Protein AF-A0ABD2MXX6-F1 (afdb_monomer_lite)

Structure (mmCIF, N/CA/C/O backbone):
data_AF-A0ABD2MXX6-F1
#
_entry.id   AF-A0ABD2MXX6-F1
#
loop_
_atom_site.group_PDB
_atom_site.id
_atom_site.type_symbol
_atom_site.label_atom_id
_atom_site.label_alt_id
_atom_site.label_comp_id
_atom_site.label_asym_id
_atom_site.label_entity_id
_atom_site.label_seq_id
_atom_site.pdbx_PDB_ins_code
_atom_site.Cartn_x
_atom_site.Cartn_y
_atom_site.Cartn_z
_atom_site.occupancy
_atom_site.B_iso_or_equiv
_atom_site.auth_seq_id
_atom_site.auth_comp_id
_atom_site.auth_asym_id
_atom_site.auth_atom_id
_atom_site.pdbx_PDB_model_num
ATOM 1 N N . MET A 1 1 ? 47.103 44.334 21.234 1.00 40.53 1 MET A N 1
ATOM 2 C CA . MET A 1 1 ? 45.636 44.210 21.345 1.00 40.53 1 MET A CA 1
ATOM 3 C C . MET A 1 1 ? 45.060 44.352 19.939 1.00 40.53 1 MET A C 1
ATOM 5 O O . MET A 1 1 ? 45.003 45.460 19.435 1.00 40.53 1 MET A O 1
ATOM 9 N N . TRP A 1 2 ? 44.763 43.235 19.272 1.00 39.12 2 TRP A N 1
ATOM 10 C CA . TRP A 1 2 ? 44.077 43.187 17.974 1.00 39.12 2 TRP A CA 1
ATOM 11 C C . TRP A 1 2 ? 42.993 42.117 18.093 1.00 39.12 2 TRP A C 1
ATOM 13 O O . TRP A 1 2 ? 43.281 40.979 18.461 1.00 39.12 2 TRP A O 1
ATOM 23 N N . THR A 1 3 ? 41.747 42.510 17.876 1.00 39.78 3 THR A N 1
ATOM 24 C CA . THR A 1 3 ? 40.549 41.681 17.998 1.00 39.78 3 THR A CA 1
ATOM 25 C C . THR A 1 3 ? 39.988 41.350 16.615 1.00 39.78 3 THR A C 1
ATOM 27 O O . THR A 1 3 ? 39.912 42.228 15.764 1.00 39.78 3 THR A O 1
ATOM 30 N N . MET A 1 4 ? 39.494 40.105 16.486 1.00 38.97 4 MET A N 1
ATOM 31 C CA . MET A 1 4 ? 38.478 39.617 15.525 1.00 38.97 4 MET A CA 1
ATOM 32 C C . MET A 1 4 ? 38.969 39.461 14.060 1.00 38.97 4 MET A C 1
ATOM 34 O O . MET A 1 4 ? 39.705 40.286 13.552 1.00 38.97 4 MET A O 1
ATOM 38 N N . LEU A 1 5 ? 38.637 38.430 13.275 1.00 39.62 5 LEU A N 1
ATOM 39 C CA . LEU A 1 5 ? 37.471 37.550 13.249 1.00 39.62 5 LEU A CA 1
ATOM 40 C C . LEU A 1 5 ? 37.862 36.100 12.893 1.00 39.62 5 LEU A C 1
ATOM 42 O O . LEU A 1 5 ? 38.513 35.835 11.882 1.00 39.62 5 LEU A O 1
ATOM 46 N N . SER A 1 6 ? 37.344 35.160 13.681 1.00 43.62 6 SER A N 1
ATOM 47 C CA . SER A 1 6 ? 37.197 33.746 13.324 1.00 43.62 6 SER A CA 1
ATOM 48 C C . SER A 1 6 ? 36.210 33.602 12.154 1.00 43.62 6 SER A C 1
ATOM 50 O O . SER A 1 6 ? 35.099 34.131 12.202 1.00 43.62 6 SER A O 1
ATOM 52 N N . LYS A 1 7 ? 36.608 32.893 11.090 1.00 42.28 7 LYS A N 1
ATOM 53 C CA . LYS A 1 7 ? 35.696 32.470 10.016 1.00 42.28 7 LYS A CA 1
ATOM 54 C C . LYS A 1 7 ? 35.019 31.162 10.444 1.00 42.28 7 LYS A C 1
ATOM 56 O O . LYS A 1 7 ? 35.730 30.177 10.642 1.00 42.28 7 LYS A O 1
ATOM 61 N N . PRO A 1 8 ? 33.681 31.084 10.530 1.00 38.69 8 PRO A N 1
ATOM 62 C CA . PRO A 1 8 ? 33.022 29.807 10.758 1.00 38.69 8 PRO A CA 1
ATOM 63 C C . PRO A 1 8 ? 33.101 28.936 9.496 1.00 38.69 8 PRO A C 1
ATOM 65 O O . PRO A 1 8 ? 32.570 29.279 8.437 1.00 38.69 8 PRO A O 1
ATOM 68 N N . SER A 1 9 ? 33.765 27.788 9.636 1.00 36.25 9 SER A N 1
ATOM 69 C CA . SER A 1 9 ? 33.686 26.653 8.715 1.00 36.25 9 SER A CA 1
ATOM 70 C C . SER A 1 9 ? 32.236 26.165 8.650 1.00 36.25 9 SER A C 1
ATOM 72 O O . SER A 1 9 ? 31.697 25.659 9.632 1.00 36.25 9 SER A O 1
ATOM 74 N N . LYS A 1 10 ? 31.575 26.348 7.503 1.00 38.12 10 LYS A N 1
ATOM 75 C CA . LYS A 1 10 ? 30.280 25.721 7.221 1.00 38.12 10 LYS A CA 1
ATOM 76 C C . LYS A 1 10 ? 30.536 24.305 6.711 1.00 38.12 10 LYS A C 1
ATOM 78 O O . LYS A 1 10 ? 30.613 24.085 5.503 1.00 38.12 10 LYS A O 1
ATOM 83 N N . THR A 1 11 ? 30.646 23.345 7.622 1.00 39.19 11 THR A N 1
ATOM 84 C CA . THR A 1 11 ? 30.452 21.926 7.312 1.00 39.19 11 THR A CA 1
ATOM 85 C C . THR A 1 11 ? 29.022 21.744 6.809 1.00 39.19 11 THR A C 1
ATOM 87 O O . THR A 1 11 ? 28.054 21.796 7.564 1.00 39.19 11 THR A O 1
ATOM 90 N N . LYS A 1 12 ? 28.867 21.579 5.492 1.00 38.34 12 LYS A N 1
ATOM 91 C CA . LYS A 1 12 ? 27.628 21.071 4.901 1.00 38.34 12 LYS A CA 1
ATOM 92 C C . LYS A 1 12 ? 27.594 19.566 5.148 1.00 38.34 12 LYS A C 1
ATOM 94 O O . LYS A 1 12 ? 27.982 18.787 4.286 1.00 38.34 12 LYS A O 1
ATOM 99 N N . GLU A 1 13 ? 27.144 19.169 6.333 1.00 39.72 13 GLU A N 1
ATOM 100 C CA . GLU A 1 13 ? 26.637 17.817 6.545 1.00 39.72 13 GLU A CA 1
ATOM 101 C C . GLU A 1 13 ? 25.375 17.659 5.695 1.00 39.72 13 GLU A C 1
ATOM 103 O O . GLU A 1 13 ? 24.269 18.059 6.064 1.00 39.72 13 GLU A O 1
ATOM 108 N N . THR A 1 14 ? 25.540 17.112 4.496 1.00 37.66 14 THR A N 1
ATOM 109 C CA . THR A 1 14 ? 24.428 16.577 3.721 1.00 37.66 14 THR A CA 1
ATOM 110 C C . THR A 1 14 ? 23.966 15.299 4.403 1.00 37.66 14 THR A C 1
ATOM 112 O O . THR A 1 14 ? 24.394 14.203 4.055 1.00 37.66 14 THR A O 1
ATOM 115 N N . ALA A 1 15 ? 23.091 15.450 5.396 1.00 38.41 15 ALA A N 1
ATOM 116 C CA . ALA A 1 15 ? 22.282 14.358 5.907 1.00 38.41 15 ALA A CA 1
ATOM 117 C C . ALA A 1 15 ? 21.342 13.902 4.781 1.00 38.41 15 ALA A C 1
ATOM 119 O O . ALA A 1 15 ? 20.242 14.432 4.599 1.00 38.41 15 ALA A O 1
ATOM 120 N N . THR A 1 16 ? 21.786 12.925 3.994 1.00 41.59 16 THR A N 1
ATOM 121 C CA . THR A 1 16 ? 20.929 12.099 3.145 1.00 41.59 16 THR A CA 1
ATOM 122 C C . THR A 1 16 ? 19.965 11.341 4.051 1.00 41.59 16 THR A C 1
ATOM 124 O O . THR A 1 16 ? 20.213 10.219 4.483 1.00 41.59 16 THR A O 1
ATOM 127 N N . LYS A 1 17 ? 18.850 11.990 4.398 1.00 43.97 17 LYS A N 1
ATOM 128 C CA . LYS A 1 17 ? 17.702 11.337 5.023 1.00 43.97 17 LYS A CA 1
ATOM 129 C C . LYS A 1 17 ? 17.028 10.462 3.972 1.00 43.97 17 LYS A C 1
ATOM 131 O O . LYS A 1 17 ? 16.055 10.883 3.344 1.00 43.97 17 LYS A O 1
ATOM 136 N N . ASP A 1 18 ? 17.495 9.224 3.853 1.00 45.59 18 ASP A N 1
ATOM 137 C CA . ASP A 1 18 ? 16.706 8.100 3.351 1.00 45.59 18 ASP A CA 1
ATOM 138 C C . ASP 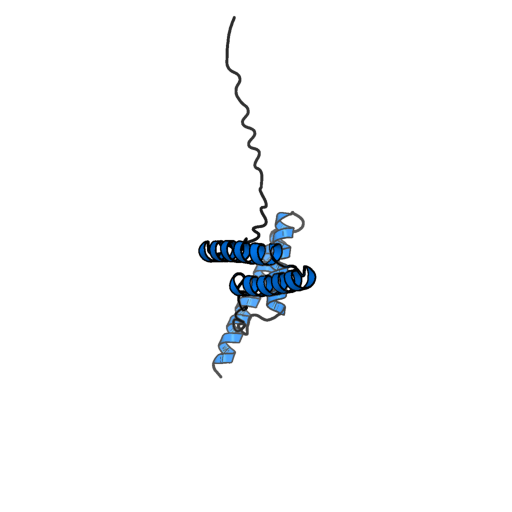A 1 18 ? 15.529 7.853 4.299 1.00 45.59 18 ASP A C 1
ATOM 140 O O . ASP A 1 18 ? 15.476 6.928 5.108 1.00 45.59 18 ASP A O 1
ATOM 144 N N . THR A 1 19 ? 14.538 8.736 4.224 1.00 45.66 19 THR A N 1
ATOM 145 C CA . THR A 1 19 ? 13.246 8.499 4.851 1.00 45.66 19 THR A CA 1
ATOM 146 C C . THR A 1 19 ? 12.469 7.613 3.898 1.00 45.66 19 THR A C 1
ATOM 148 O O . THR A 1 19 ? 11.818 8.084 2.964 1.00 45.66 19 THR A O 1
ATOM 151 N N . LYS A 1 20 ? 12.531 6.300 4.152 1.00 50.16 20 LYS A N 1
ATOM 152 C CA . LYS A 1 20 ? 11.475 5.347 3.794 1.00 50.16 20 LYS A CA 1
ATOM 153 C C . LYS A 1 20 ? 10.145 6.045 4.100 1.00 50.16 20 LYS A C 1
ATOM 155 O O . LYS A 1 20 ? 9.754 6.156 5.260 1.00 50.16 20 LYS A O 1
ATOM 160 N N . ARG A 1 21 ? 9.479 6.599 3.081 1.00 46.78 21 ARG A N 1
ATOM 161 C CA . ARG A 1 21 ? 8.154 7.212 3.229 1.00 46.78 21 ARG A CA 1
ATOM 162 C C . ARG A 1 21 ? 7.172 6.082 3.515 1.00 46.78 21 ARG A C 1
ATOM 164 O O . ARG A 1 21 ? 6.477 5.615 2.615 1.00 46.78 21 ARG A O 1
ATOM 171 N N . ASN A 1 22 ? 7.108 5.646 4.770 1.00 46.75 22 ASN A N 1
ATOM 172 C CA . ASN A 1 22 ? 5.892 5.065 5.303 1.00 46.75 22 ASN A CA 1
ATOM 173 C C . ASN A 1 22 ? 4.832 6.139 5.091 1.00 46.75 22 ASN A C 1
ATOM 175 O O . ASN A 1 22 ? 4.857 7.186 5.735 1.00 46.75 22 ASN A O 1
ATOM 179 N N . LYS A 1 23 ? 3.957 5.930 4.105 1.00 53.19 23 LYS A N 1
ATOM 180 C CA . LYS A 1 23 ? 2.774 6.763 3.925 1.00 53.19 23 LYS A CA 1
ATOM 181 C C . LYS A 1 23 ? 1.922 6.549 5.172 1.00 53.19 23 LYS A C 1
ATOM 183 O O . LYS A 1 23 ? 1.128 5.613 5.214 1.00 53.19 23 LYS A O 1
ATOM 188 N N . MET A 1 24 ? 2.153 7.352 6.210 1.00 58.69 24 MET A N 1
ATOM 189 C CA . MET A 1 24 ? 1.304 7.357 7.391 1.00 58.69 24 MET A CA 1
ATOM 190 C C . MET A 1 24 ? -0.112 7.641 6.919 1.00 58.69 24 MET A C 1
ATOM 192 O O . MET A 1 24 ? -0.360 8.570 6.145 1.00 58.69 24 MET A O 1
ATOM 196 N N . ARG A 1 25 ? -1.036 6.782 7.333 1.00 64.62 25 ARG A N 1
ATOM 197 C CA . ARG A 1 25 ? -2.444 6.961 7.029 1.00 64.62 25 ARG A CA 1
ATOM 198 C C . ARG A 1 25 ? -2.931 8.168 7.825 1.00 64.62 25 ARG A C 1
ATOM 200 O O . ARG A 1 25 ? -2.993 8.113 9.046 1.00 64.62 25 ARG A O 1
ATOM 207 N N . ILE A 1 26 ? -3.231 9.257 7.126 1.00 73.69 26 ILE A N 1
ATOM 208 C CA . ILE A 1 26 ? -3.821 10.450 7.732 1.00 73.69 26 ILE A CA 1
ATOM 209 C C . ILE A 1 26 ? -5.320 10.181 7.868 1.00 73.69 26 ILE A C 1
ATOM 211 O O . ILE A 1 26 ? -6.001 9.939 6.868 1.00 73.69 26 ILE A O 1
ATOM 215 N N . PHE A 1 27 ? -5.815 10.163 9.103 1.00 75.62 27 PHE A N 1
ATOM 216 C CA . PHE A 1 27 ? -7.244 10.066 9.387 1.00 75.62 27 PHE A CA 1
ATOM 217 C C . PHE A 1 27 ? -7.851 11.470 9.462 1.00 75.62 27 PHE A C 1
ATOM 219 O O . PHE A 1 27 ? -7.176 12.385 9.936 1.00 75.62 27 PHE A O 1
ATOM 226 N N . PRO A 1 28 ? -9.103 11.661 9.011 1.00 81.56 28 PRO A N 1
ATOM 227 C CA . PRO A 1 28 ? -9.804 12.926 9.197 1.00 81.56 28 PRO A CA 1
ATOM 228 C C . PRO A 1 28 ? -9.886 13.293 10.681 1.00 81.56 28 PRO A C 1
ATOM 230 O O . PRO A 1 28 ? -10.189 12.429 11.507 1.00 81.56 28 PRO A O 1
ATOM 233 N N . THR A 1 29 ? -9.680 14.570 11.010 1.00 83.38 29 THR A N 1
ATOM 234 C CA . THR A 1 29 ? -9.740 15.073 12.392 1.00 83.38 29 THR A CA 1
ATOM 235 C C . THR A 1 29 ? -11.082 14.752 13.048 1.00 83.38 29 THR A C 1
ATOM 237 O O . THR A 1 29 ? -11.104 14.258 14.165 1.00 83.38 29 THR A O 1
ATOM 240 N N . SER A 1 30 ? -12.188 14.865 12.304 1.00 83.69 30 SER A N 1
ATOM 241 C CA . SER A 1 30 ? -13.534 14.520 12.782 1.00 83.69 30 SER A CA 1
ATOM 242 C C . SER A 1 30 ? -13.676 13.068 13.251 1.00 83.69 30 SER A C 1
ATOM 244 O O . SER A 1 30 ? -14.346 12.803 14.244 1.00 83.69 30 SER A O 1
ATOM 246 N N . LYS A 1 31 ? -13.017 12.113 12.579 1.00 82.12 31 LYS A N 1
ATOM 247 C CA . LYS A 1 31 ? -13.012 10.704 13.005 1.00 82.12 31 LYS A CA 1
ATOM 248 C C . LYS A 1 31 ? -12.173 10.488 14.264 1.00 82.12 31 LYS A C 1
ATOM 250 O O . LYS A 1 31 ? -12.503 9.630 15.077 1.00 82.12 31 LYS A O 1
ATOM 255 N N . LEU A 1 32 ? -11.085 11.244 14.412 1.00 84.50 32 LEU A N 1
A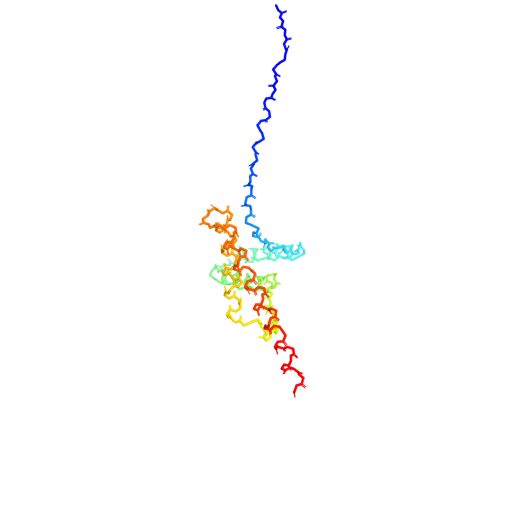TOM 256 C CA . LEU A 1 32 ? -10.229 11.191 15.599 1.00 84.50 32 LEU A CA 1
ATOM 257 C C . LEU A 1 32 ? -10.899 11.846 16.812 1.00 84.50 32 LEU A C 1
ATOM 259 O O . LEU A 1 32 ? -10.747 11.345 17.922 1.00 84.50 32 LEU A O 1
ATOM 263 N N . ASP A 1 33 ? -11.647 12.927 16.604 1.00 87.50 33 ASP A N 1
ATOM 264 C CA . ASP A 1 33 ? -12.424 13.580 17.656 1.00 87.50 33 ASP A CA 1
ATOM 265 C C . ASP A 1 33 ? -13.594 12.688 18.093 1.00 87.50 33 ASP A C 1
ATOM 267 O O . ASP A 1 33 ? -13.734 12.421 19.283 1.00 87.50 33 ASP A O 1
ATOM 271 N N . TYR A 1 34 ? -14.316 12.076 17.146 1.00 86.06 34 TYR A N 1
ATOM 272 C CA . TYR A 1 34 ? -15.320 11.052 17.458 1.00 86.06 34 TYR A CA 1
ATOM 273 C C . TYR A 1 34 ? -14.730 9.885 18.266 1.00 86.06 34 TYR A C 1
ATOM 275 O O . TYR A 1 34 ? -15.291 9.500 19.290 1.00 86.06 34 TYR A O 1
ATOM 283 N N . LEU A 1 35 ? -13.562 9.354 17.872 1.00 85.81 35 LEU A N 1
ATOM 284 C CA . LEU A 1 35 ? -12.874 8.307 18.640 1.00 85.81 35 LEU A CA 1
ATOM 285 C C . LEU A 1 35 ? -12.575 8.756 20.073 1.00 85.81 35 LEU A C 1
ATOM 287 O O . LEU A 1 35 ? -12.768 7.996 21.021 1.00 85.81 35 LEU A O 1
ATOM 291 N N . ARG A 1 36 ? -12.068 9.982 20.224 1.00 86.25 36 ARG A N 1
ATOM 292 C CA . ARG A 1 36 ? -11.697 10.550 21.520 1.00 86.25 36 ARG A CA 1
ATOM 293 C C . ARG A 1 36 ? -12.912 10.668 22.435 1.00 86.25 36 ARG A C 1
ATOM 295 O O . ARG A 1 36 ? -12.807 10.311 23.608 1.00 86.25 36 ARG A O 1
ATOM 302 N N . ASP A 1 37 ? -14.041 11.121 21.906 1.00 88.00 37 ASP A N 1
ATOM 303 C CA . ASP A 1 37 ? -15.279 11.273 22.669 1.00 88.00 37 ASP A CA 1
ATOM 304 C C . ASP A 1 37 ? -15.847 9.912 23.085 1.00 88.00 37 ASP A C 1
ATOM 306 O O . ASP A 1 37 ? -16.200 9.707 24.248 1.00 88.00 37 ASP A O 1
ATOM 310 N N . GLN A 1 38 ? -15.836 8.933 22.178 1.00 86.44 38 GLN A N 1
ATOM 311 C CA . GLN A 1 38 ? -16.284 7.574 22.482 1.00 86.44 38 GLN A CA 1
ATOM 312 C C . GLN A 1 38 ? -15.393 6.894 23.530 1.00 86.44 38 GLN A C 1
ATOM 314 O O . GLN A 1 38 ? -15.901 6.280 24.466 1.00 86.44 38 GLN A O 1
ATOM 319 N N . LEU A 1 39 ? -14.071 7.069 23.452 1.00 85.81 39 LEU A N 1
ATOM 320 C CA . LEU A 1 39 ? -13.135 6.554 24.457 1.00 85.81 39 LEU A CA 1
ATOM 321 C C . LEU A 1 39 ? -13.395 7.126 25.856 1.00 85.81 39 LEU A C 1
ATOM 323 O O . LEU A 1 39 ? -13.306 6.392 26.841 1.00 85.81 39 LEU A O 1
ATOM 327 N N . ARG A 1 40 ? -13.731 8.417 25.959 1.00 84.88 40 ARG A N 1
ATOM 328 C CA . ARG A 1 40 ? -14.077 9.048 27.244 1.00 84.88 40 ARG A CA 1
ATOM 329 C C . ARG A 1 40 ? -15.338 8.438 27.853 1.00 84.88 40 ARG A C 1
ATOM 331 O O . ARG A 1 40 ? -15.346 8.143 29.045 1.00 84.88 40 ARG A O 1
ATOM 338 N N . ASN A 1 41 ? -16.359 8.198 27.033 1.00 83.31 41 ASN A N 1
ATOM 339 C CA . ASN A 1 41 ? -17.620 7.595 27.476 1.00 83.31 41 ASN A CA 1
ATOM 340 C C . ASN A 1 41 ? -17.458 6.128 27.890 1.00 83.31 41 ASN A C 1
ATOM 342 O O . ASN A 1 41 ? -18.107 5.657 28.817 1.00 83.31 41 ASN A O 1
ATOM 346 N N . ILE A 1 42 ? -16.575 5.389 27.224 1.00 83.31 42 ILE A N 1
ATOM 347 C CA . ILE A 1 42 ? -16.329 3.986 27.561 1.00 83.31 42 ILE A CA 1
ATOM 348 C C . ILE A 1 42 ? -15.586 3.863 28.893 1.00 83.31 42 ILE A C 1
ATOM 350 O O . ILE A 1 42 ? -15.902 2.986 29.696 1.00 83.31 42 ILE A O 1
ATOM 354 N N . TRP A 1 43 ? -14.624 4.751 29.157 1.00 80.62 43 TRP A N 1
ATOM 355 C CA . TRP A 1 43 ? -13.892 4.717 30.419 1.00 80.62 43 TRP A CA 1
ATOM 356 C C . TRP A 1 43 ? -14.786 4.962 31.629 1.00 80.62 43 TRP A C 1
ATOM 358 O O . TRP A 1 43 ? -14.635 4.257 32.624 1.00 80.62 43 TRP A O 1
ATOM 368 N N . SER A 1 44 ? -15.747 5.884 31.532 1.00 79.75 44 SER A N 1
ATOM 369 C CA . SER A 1 44 ? -16.687 6.139 32.627 1.00 79.75 44 SER A CA 1
ATOM 370 C C . SER A 1 44 ? -17.603 4.942 32.910 1.00 79.75 44 SER A C 1
ATOM 372 O O . SER A 1 44 ? -17.917 4.668 3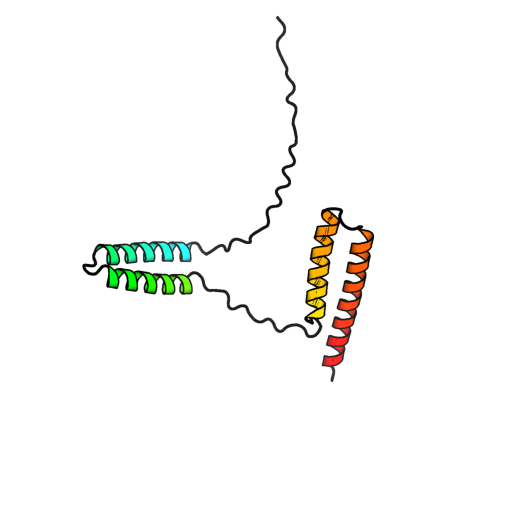4.068 1.00 79.75 44 SER A O 1
ATOM 374 N N . GLU A 1 45 ? -17.999 4.178 31.890 1.00 76.94 45 GLU A N 1
ATOM 375 C CA . GLU A 1 45 ? -18.772 2.942 32.075 1.00 76.94 45 GLU A CA 1
ATOM 376 C C . GLU A 1 45 ? -17.962 1.836 32.769 1.00 76.94 45 GLU A C 1
ATOM 378 O O . GLU A 1 45 ? -18.510 1.089 33.580 1.00 76.94 45 GLU A O 1
ATOM 383 N N . ILE A 1 46 ? -16.661 1.734 32.480 1.00 80.44 46 ILE A N 1
ATOM 384 C CA . ILE A 1 46 ? -15.780 0.723 33.082 1.00 80.44 46 ILE A CA 1
ATOM 385 C C . ILE A 1 46 ? -15.511 1.046 34.548 1.00 80.44 46 ILE A C 1
ATOM 387 O O . ILE A 1 46 ? -15.640 0.166 35.397 1.00 80.44 46 ILE A O 1
ATOM 391 N N . THR A 1 47 ? -15.175 2.301 34.857 1.00 81.69 47 THR A N 1
ATOM 392 C CA . THR A 1 47 ? -14.833 2.724 36.224 1.00 81.69 47 THR A CA 1
ATOM 393 C C . THR A 1 47 ? -16.019 2.654 37.182 1.00 81.69 47 THR A C 1
ATOM 395 O O . THR A 1 47 ? -15.821 2.516 38.383 1.00 81.69 47 THR A O 1
ATOM 398 N N . ASN A 1 48 ? -17.246 2.726 36.660 1.00 81.31 48 ASN A N 1
ATOM 399 C CA . ASN A 1 48 ? -18.475 2.637 37.451 1.00 81.31 48 ASN A CA 1
ATOM 400 C C . ASN A 1 48 ? -19.059 1.213 37.522 1.00 81.31 48 ASN A C 1
ATOM 402 O O . ASN A 1 48 ? -20.089 1.001 38.166 1.00 81.31 48 ASN A O 1
ATOM 406 N N . SER A 1 49 ? -18.438 0.228 36.866 1.00 82.88 49 SER A N 1
ATOM 407 C CA . SER A 1 49 ? -18.926 -1.151 36.881 1.00 82.88 49 SER A CA 1
ATOM 408 C C . SER A 1 49 ? -18.495 -1.886 38.148 1.00 82.88 49 SER A C 1
ATOM 410 O O . SER A 1 49 ? -17.325 -1.895 38.517 1.00 82.88 49 SER A O 1
ATOM 412 N N . LYS A 1 50 ? -19.443 -2.589 38.776 1.00 84.44 50 LYS A N 1
ATOM 413 C CA . LYS A 1 50 ? -19.169 -3.498 39.903 1.00 84.44 50 LYS A CA 1
ATOM 414 C C . LYS A 1 50 ? -18.553 -4.832 39.463 1.00 84.44 50 LYS A C 1
ATOM 416 O O . LYS A 1 50 ? -17.981 -5.537 40.284 1.00 84.44 50 LYS A O 1
ATOM 421 N N . ASP A 1 51 ? -18.682 -5.175 38.181 1.00 87.44 51 ASP A N 1
ATOM 422 C CA . ASP A 1 51 ? -18.134 -6.392 37.580 1.00 87.44 51 ASP A CA 1
ATOM 423 C C . ASP A 1 51 ? -17.070 -6.011 36.545 1.00 87.44 51 ASP A C 1
ATOM 425 O O . ASP A 1 51 ? -17.376 -5.505 35.457 1.00 87.44 51 ASP A O 1
ATOM 429 N N . VAL A 1 52 ? -15.811 -6.238 36.918 1.00 82.69 52 VAL A N 1
ATOM 430 C CA . VAL A 1 52 ? -14.630 -5.888 36.121 1.00 82.69 52 VAL A CA 1
ATOM 431 C C . VAL A 1 52 ? -14.541 -6.742 34.858 1.00 82.69 52 VAL A C 1
ATOM 433 O O . VAL A 1 52 ? -14.218 -6.222 33.791 1.00 82.69 52 VAL A O 1
ATOM 436 N N . ASN A 1 53 ? -14.885 -8.030 34.940 1.00 84.69 53 ASN A N 1
ATOM 437 C CA . ASN A 1 53 ? -14.788 -8.950 33.805 1.00 84.69 53 ASN A CA 1
ATOM 438 C C . ASN A 1 53 ? -15.802 -8.578 32.723 1.00 84.69 53 ASN A C 1
ATOM 440 O O . ASN A 1 53 ? -15.469 -8.488 31.539 1.00 84.69 53 ASN A O 1
ATOM 444 N N . ARG A 1 54 ? -17.038 -8.283 33.132 1.00 84.62 54 ARG A N 1
ATOM 445 C CA . ARG A 1 54 ? -18.087 -7.845 32.209 1.00 84.62 54 ARG A CA 1
ATOM 446 C C . ARG A 1 54 ? -17.801 -6.466 31.614 1.00 84.62 54 ARG A C 1
ATOM 448 O O . ARG A 1 54 ? -18.081 -6.244 30.435 1.00 84.62 54 ARG A O 1
ATOM 455 N N . ALA A 1 55 ? -17.237 -5.549 32.400 1.00 82.94 55 ALA A N 1
ATOM 456 C CA . ALA A 1 55 ? -16.824 -4.231 31.918 1.00 82.94 55 ALA A CA 1
ATOM 457 C C . ALA A 1 55 ? -15.701 -4.326 30.883 1.00 82.94 55 ALA A C 1
ATOM 459 O O . ALA A 1 55 ? -15.769 -3.683 29.836 1.00 82.94 55 ALA A O 1
ATOM 460 N N . TYR A 1 56 ? -14.709 -5.178 31.142 1.00 83.06 56 TYR A N 1
ATOM 461 C CA . TYR A 1 56 ? -13.616 -5.428 30.215 1.00 83.06 56 TYR A CA 1
ATOM 462 C C . TYR A 1 56 ? -14.107 -6.059 28.904 1.00 83.06 56 TYR A C 1
ATOM 464 O O . TYR A 1 56 ? -13.708 -5.620 27.829 1.00 83.06 56 TYR A O 1
ATOM 472 N N . GLY A 1 57 ? -15.040 -7.016 28.959 1.00 86.00 57 GLY A N 1
ATOM 473 C CA . GLY A 1 57 ? -15.668 -7.567 27.750 1.00 86.00 57 GLY A CA 1
ATOM 474 C C . GLY A 1 57 ? -16.335 -6.483 26.893 1.00 86.00 5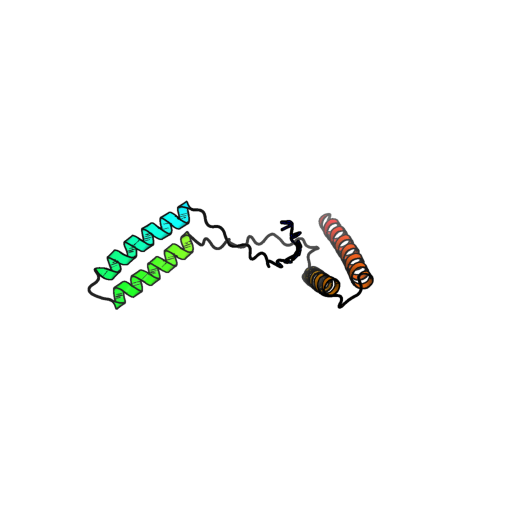7 GLY A C 1
ATOM 475 O O . GLY A 1 57 ? -16.031 -6.343 25.710 1.00 86.00 57 GLY A O 1
ATOM 476 N N . ARG A 1 58 ? -17.158 -5.629 27.516 1.00 84.00 58 ARG A N 1
ATOM 477 C CA . ARG A 1 58 ? -17.822 -4.503 26.831 1.00 84.00 58 ARG A CA 1
ATOM 478 C C . ARG A 1 58 ? -16.840 -3.485 26.253 1.00 84.00 58 ARG A C 1
ATOM 480 O O . ARG A 1 58 ? -17.095 -2.946 25.178 1.00 84.00 58 ARG A O 1
ATOM 487 N N . PHE A 1 59 ? -15.736 -3.222 26.950 1.00 87.00 59 PHE A N 1
ATOM 488 C CA . PHE A 1 59 ? -14.662 -2.363 26.455 1.00 87.00 59 PHE A CA 1
ATOM 489 C C . PHE A 1 59 ? -14.097 -2.895 25.141 1.00 87.00 59 PHE A C 1
ATOM 491 O O . PHE A 1 59 ? -14.033 -2.164 24.155 1.00 87.00 59 PHE A O 1
ATOM 498 N N . ILE A 1 60 ? -13.721 -4.175 25.119 1.00 88.44 60 ILE A N 1
ATOM 499 C CA . ILE A 1 60 ? -13.126 -4.808 23.942 1.00 88.44 60 ILE A CA 1
ATOM 500 C C . ILE A 1 60 ? -14.099 -4.788 22.760 1.00 88.44 60 ILE A C 1
ATOM 502 O O . ILE A 1 60 ? -13.691 -4.447 21.649 1.00 88.44 60 ILE A O 1
ATOM 506 N N . ASP A 1 61 ? -15.378 -5.083 22.986 1.00 87.25 61 ASP A N 1
ATOM 507 C CA . ASP A 1 61 ? -16.386 -5.097 21.920 1.00 87.25 61 ASP A CA 1
ATOM 508 C C . ASP A 1 61 ? -16.645 -3.698 21.341 1.00 87.25 61 ASP A C 1
ATOM 510 O O . ASP A 1 61 ? -16.658 -3.515 20.117 1.00 87.25 61 ASP A O 1
ATOM 514 N N . LYS A 1 62 ? -16.763 -2.673 22.197 1.00 86.00 62 LYS A N 1
ATOM 515 C CA . LYS A 1 62 ? -16.892 -1.283 21.735 1.00 86.00 62 LYS A CA 1
ATOM 516 C C . LYS A 1 62 ? -15.636 -0.810 21.003 1.00 86.00 62 LYS A C 1
ATOM 518 O O . LYS A 1 62 ? -15.747 -0.155 19.971 1.00 86.00 62 LYS A O 1
ATOM 523 N N . MET A 1 63 ? -14.447 -1.176 21.480 1.00 87.19 63 MET A N 1
ATOM 524 C CA . MET A 1 63 ? -13.187 -0.830 20.817 1.00 87.19 63 MET A CA 1
ATOM 525 C C . MET A 1 63 ? -13.068 -1.455 19.428 1.00 87.19 63 MET A C 1
ATOM 527 O O . MET A 1 63 ? -12.641 -0.769 18.501 1.00 87.19 63 MET A O 1
ATOM 531 N N . LYS A 1 64 ? -13.469 -2.720 19.257 1.00 85.38 64 LYS A N 1
ATOM 532 C CA . LYS A 1 64 ? -13.514 -3.370 17.937 1.00 85.38 64 LYS A CA 1
ATOM 533 C C . LYS A 1 64 ? -14.436 -2.619 16.980 1.00 85.38 64 LYS A C 1
ATOM 535 O O . LYS A 1 64 ? -14.008 -2.268 15.885 1.00 85.38 64 LYS A O 1
ATOM 540 N N . THR A 1 65 ? -15.644 -2.297 17.438 1.00 85.44 65 THR A N 1
ATOM 541 C CA . THR A 1 65 ? -16.643 -1.564 16.643 1.00 85.44 65 THR A CA 1
ATOM 542 C C . THR A 1 65 ? -16.112 -0.193 16.208 1.00 85.44 65 THR A C 1
ATOM 544 O O . THR A 1 65 ? -16.119 0.141 15.026 1.00 85.44 65 THR A O 1
ATOM 547 N N . LEU A 1 66 ? -15.546 0.580 17.143 1.00 84.62 66 LEU A N 1
ATOM 548 C CA . LEU A 1 66 ? -14.959 1.894 16.851 1.00 84.62 66 LEU A CA 1
ATOM 549 C C . LEU A 1 66 ? -13.795 1.803 15.862 1.00 84.62 66 LEU A C 1
ATOM 551 O O . LEU A 1 66 ? -13.658 2.639 14.968 1.00 84.62 66 LEU A O 1
ATOM 555 N N . ILE A 1 67 ? -12.949 0.785 16.013 1.00 82.06 67 ILE A N 1
ATOM 556 C CA . ILE A 1 67 ? -11.842 0.533 15.096 1.00 82.06 67 ILE A CA 1
ATOM 557 C C . ILE A 1 67 ? -12.367 0.262 13.684 1.00 82.06 67 ILE A C 1
ATOM 559 O O . ILE A 1 67 ? -11.828 0.837 12.745 1.00 82.06 67 ILE A O 1
ATOM 563 N N . GLU A 1 68 ? -13.415 -0.538 13.510 1.00 80.31 68 GLU A N 1
ATOM 564 C CA . GLU A 1 68 ? -13.995 -0.825 12.190 1.00 80.31 68 GLU A CA 1
ATOM 565 C C . GLU A 1 68 ? -14.624 0.419 11.535 1.00 80.31 68 GLU A C 1
ATOM 567 O O . GLU A 1 68 ? -14.404 0.681 10.347 1.00 80.31 68 GLU A O 1
ATOM 572 N N . GLU A 1 69 ? -15.332 1.247 12.307 1.00 77.81 69 GLU A N 1
ATOM 573 C CA . GLU A 1 69 ? -15.953 2.491 11.825 1.00 77.81 69 GLU A CA 1
ATOM 574 C C . GLU A 1 69 ? -14.909 3.553 11.411 1.00 77.81 69 GLU A C 1
ATOM 576 O O . GLU A 1 69 ? -15.003 4.225 10.364 1.00 77.81 69 GLU A O 1
ATOM 581 N N . ILE A 1 70 ? -13.869 3.721 12.232 1.00 75.25 70 ILE A N 1
ATOM 582 C CA . ILE A 1 70 ? -12.852 4.765 12.057 1.00 75.25 70 ILE A CA 1
ATOM 583 C C . ILE A 1 70 ? -11.768 4.309 11.088 1.00 75.25 70 ILE A C 1
ATOM 585 O O . ILE A 1 70 ? -11.471 5.005 10.105 1.00 75.25 70 ILE A O 1
ATOM 589 N N . LEU A 1 71 ? -11.212 3.121 11.322 1.00 70.12 71 LEU A N 1
ATOM 590 C CA . LEU A 1 71 ? -10.299 2.439 10.418 1.00 70.12 71 LEU A CA 1
ATOM 591 C C . LEU A 1 71 ? -11.136 1.682 9.395 1.00 70.12 71 LEU A C 1
ATOM 593 O O . LEU A 1 71 ? -11.098 0.463 9.323 1.00 70.12 71 LEU A O 1
ATOM 597 N N . THR A 1 72 ? -11.847 2.414 8.538 1.00 64.06 72 THR A N 1
ATOM 598 C CA . THR A 1 72 ? -12.484 1.830 7.353 1.00 64.06 72 THR A CA 1
ATOM 599 C C . THR A 1 72 ? -11.361 1.218 6.526 1.00 64.06 72 THR A C 1
ATOM 601 O O . THR A 1 72 ? -10.649 1.938 5.822 1.00 64.06 72 THR A O 1
ATOM 604 N N . PHE A 1 73 ? -11.050 -0.065 6.699 1.00 59.22 73 PHE A N 1
ATOM 605 C CA . PHE A 1 73 ? -10.035 -0.728 5.897 1.00 59.22 73 PHE A CA 1
ATOM 606 C C . PHE A 1 73 ? -10.528 -0.567 4.473 1.00 59.22 73 PHE A C 1
ATOM 608 O O . PHE A 1 73 ? -11.638 -0.989 4.163 1.00 59.22 73 PHE A O 1
ATOM 615 N N . LYS A 1 74 ? -9.780 0.177 3.645 1.00 54.62 74 LYS A N 1
ATOM 616 C CA . LYS A 1 74 ? -10.171 0.356 2.251 1.00 54.62 74 LYS A CA 1
ATOM 617 C C . LYS A 1 74 ? -10.401 -1.048 1.723 1.00 54.62 74 LYS A C 1
ATOM 619 O O . LYS A 1 74 ? -9.446 -1.824 1.688 1.00 54.62 74 LYS A O 1
ATOM 624 N N . THR A 1 75 ? -11.637 -1.357 1.342 1.00 51.19 75 THR A N 1
ATOM 625 C CA . THR A 1 75 ? -11.916 -2.493 0.481 1.00 51.19 75 THR A CA 1
ATOM 626 C C . THR A 1 75 ? -10.956 -2.293 -0.673 1.00 51.19 75 THR A C 1
ATOM 628 O O . THR A 1 75 ? -11.002 -1.256 -1.344 1.00 51.19 75 THR A O 1
ATOM 631 N N . ILE A 1 76 ? -9.961 -3.171 -0.788 1.00 55.59 76 ILE A N 1
ATOM 632 C CA . ILE A 1 76 ? -9.003 -3.095 -1.878 1.00 55.59 76 ILE A CA 1
ATOM 633 C C . ILE A 1 76 ? -9.876 -3.313 -3.100 1.00 55.59 76 ILE A C 1
ATOM 635 O O . ILE A 1 76 ? -10.295 -4.440 -3.344 1.00 55.59 76 ILE A O 1
ATOM 639 N N . GLN A 1 77 ? -10.246 -2.230 -3.791 1.00 52.28 77 GLN A N 1
ATOM 640 C CA . GLN A 1 77 ? -10.972 -2.345 -5.041 1.00 52.28 77 GLN A CA 1
ATOM 641 C C . GLN A 1 77 ? -10.094 -3.238 -5.907 1.00 52.28 77 GLN A C 1
ATOM 643 O O . GLN A 1 77 ? -8.958 -2.873 -6.231 1.00 52.28 77 GLN A O 1
ATOM 648 N N . GLN A 1 78 ? -10.573 -4.454 -6.174 1.00 55.47 78 GLN A N 1
ATOM 649 C CA . GLN A 1 78 ? -9.973 -5.321 -7.166 1.00 55.47 78 GLN A CA 1
ATOM 650 C C . GLN A 1 78 ? -10.168 -4.589 -8.486 1.00 55.47 78 GLN A C 1
ATOM 652 O O . GLN A 1 78 ? -11.202 -4.694 -9.129 1.00 55.47 78 GLN A O 1
ATOM 657 N N . HIS A 1 79 ? -9.205 -3.744 -8.843 1.00 62.66 79 HIS A N 1
ATOM 658 C CA . HIS A 1 79 ? -9.143 -3.232 -10.193 1.00 62.66 79 HIS A CA 1
ATOM 659 C C . HIS A 1 79 ? -8.939 -4.434 -11.101 1.00 62.66 79 HIS A C 1
ATOM 661 O O . HIS A 1 79 ? -7.966 -5.174 -10.911 1.00 62.66 79 HIS A O 1
ATOM 667 N N . ASP A 1 80 ? -9.830 -4.591 -12.078 1.00 69.75 80 ASP A N 1
ATOM 668 C CA . ASP A 1 80 ? -9.683 -5.595 -13.120 1.00 69.75 80 ASP A CA 1
ATOM 669 C C . ASP A 1 80 ? -8.270 -5.511 -13.684 1.00 69.75 80 ASP A C 1
ATOM 671 O O . ASP A 1 80 ? -7.812 -4.486 -14.215 1.00 69.75 80 ASP A O 1
ATOM 675 N N . MET A 1 81 ? -7.521 -6.590 -13.478 1.00 72.25 81 MET A N 1
ATOM 676 C CA . MET A 1 81 ? -6.150 -6.642 -13.936 1.00 72.25 81 MET A CA 1
ATOM 677 C C . MET A 1 81 ? -6.168 -6.612 -15.456 1.00 72.25 81 MET A C 1
ATOM 679 O O . MET A 1 81 ? -6.773 -7.462 -16.102 1.00 72.25 81 MET A O 1
ATOM 683 N N . LYS A 1 82 ? -5.473 -5.630 -16.040 1.00 83.12 82 LYS A N 1
ATOM 684 C CA . LYS A 1 82 ? -5.321 -5.578 -17.495 1.00 83.12 82 LYS A CA 1
ATOM 685 C C . LYS A 1 82 ? -4.719 -6.909 -17.977 1.00 83.12 82 LYS A C 1
ATOM 687 O O . LYS A 1 82 ? -3.715 -7.316 -17.388 1.00 83.12 82 LYS A O 1
ATOM 692 N N . PRO A 1 8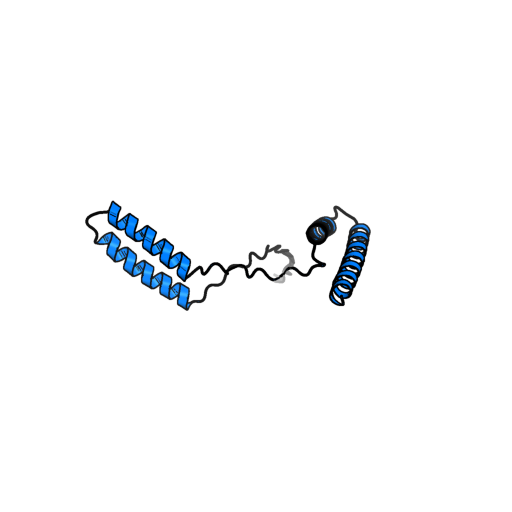3 ? -5.246 -7.541 -19.042 1.00 84.25 83 PRO A N 1
ATOM 693 C CA . PRO A 1 83 ? -4.802 -8.869 -19.483 1.00 84.25 83 PRO A CA 1
ATOM 694 C C . PRO A 1 83 ? -3.289 -8.978 -19.727 1.00 84.25 83 PRO A C 1
ATOM 696 O O . PRO A 1 83 ? -2.669 -9.986 -19.405 1.00 84.25 83 PRO A O 1
ATOM 699 N N . TRP A 1 84 ? -2.655 -7.900 -20.204 1.00 87.06 84 TRP A N 1
ATOM 700 C CA . TRP A 1 84 ? -1.204 -7.843 -20.415 1.00 87.06 84 TRP A CA 1
ATOM 701 C C . TRP A 1 84 ? -0.366 -7.827 -19.121 1.00 87.06 84 TRP A C 1
ATOM 703 O O . TRP A 1 84 ? 0.844 -8.055 -19.163 1.00 87.06 84 TRP A O 1
ATOM 713 N N . ASN A 1 85 ? -0.964 -7.527 -17.963 1.00 88.06 85 ASN A N 1
ATOM 714 C CA . ASN A 1 85 ? -0.275 -7.404 -16.675 1.00 88.06 85 ASN A CA 1
ATOM 715 C C . ASN A 1 85 ? -0.218 -8.748 -15.932 1.00 88.06 85 ASN A C 1
ATOM 717 O O . ASN A 1 85 ? -0.736 -8.898 -14.819 1.00 88.06 85 ASN A O 1
ATOM 721 N N . THR A 1 86 ? 0.420 -9.728 -16.566 1.00 89.75 86 THR A N 1
ATOM 722 C CA . THR A 1 86 ? 0.562 -11.092 -16.047 1.00 89.75 86 THR A CA 1
ATOM 723 C C . THR A 1 86 ? 1.424 -11.149 -14.782 1.00 89.75 86 THR A C 1
ATOM 725 O O . THR A 1 86 ? 2.189 -10.231 -14.470 1.00 89.75 86 THR A O 1
ATOM 728 N N . GLN A 1 87 ? 1.345 -12.259 -14.041 1.00 89.38 87 GLN A N 1
ATOM 729 C CA . GLN A 1 87 ? 2.195 -12.484 -12.866 1.00 89.38 87 GLN A CA 1
ATOM 730 C C . GLN A 1 87 ? 3.690 -12.404 -13.213 1.00 89.38 87 GLN A C 1
ATOM 732 O O . GLN A 1 87 ? 4.453 -11.782 -12.474 1.00 89.38 87 GLN A O 1
ATOM 737 N N . ALA A 1 88 ? 4.096 -12.958 -14.360 1.00 88.69 88 ALA A N 1
ATOM 738 C CA . ALA A 1 88 ? 5.470 -12.870 -14.849 1.00 88.69 88 ALA A CA 1
ATOM 739 C C . ALA A 1 88 ? 5.905 -11.409 -15.049 1.00 88.69 88 ALA A C 1
ATOM 741 O O . ALA A 1 88 ? 6.968 -11.011 -14.573 1.00 88.69 88 ALA A O 1
ATOM 742 N N . MET A 1 89 ? 5.040 -10.573 -15.636 1.00 92.25 89 MET A N 1
ATOM 743 C CA . MET A 1 89 ? 5.316 -9.146 -15.825 1.00 92.25 89 MET A CA 1
ATOM 744 C C . MET A 1 89 ? 5.525 -8.417 -14.492 1.00 92.25 89 MET A C 1
ATOM 746 O O . MET A 1 89 ? 6.427 -7.586 -14.354 1.00 92.25 89 MET A O 1
ATOM 750 N N . ARG A 1 90 ? 4.720 -8.756 -13.478 1.00 92.25 90 ARG A N 1
ATOM 751 C CA . ARG A 1 90 ? 4.859 -8.202 -12.124 1.00 92.25 90 ARG A CA 1
ATOM 752 C C . ARG A 1 90 ? 6.168 -8.623 -11.468 1.00 92.25 90 ARG A C 1
ATOM 754 O O . ARG A 1 90 ? 6.814 -7.790 -10.832 1.00 92.25 90 ARG A O 1
ATOM 761 N N . ILE A 1 91 ? 6.576 -9.880 -11.633 1.00 94.88 91 ILE A N 1
ATOM 762 C CA . ILE A 1 91 ? 7.865 -10.379 -11.135 1.00 94.88 91 ILE A CA 1
ATOM 763 C C . ILE A 1 91 ? 9.011 -9.610 -11.797 1.00 94.88 91 ILE A C 1
ATOM 765 O O . ILE A 1 91 ? 9.882 -9.097 -11.094 1.00 94.88 91 ILE A O 1
ATOM 769 N N . SER A 1 92 ? 8.981 -9.433 -13.119 1.00 95.12 92 SER A N 1
ATOM 770 C CA . SER A 1 92 ? 10.001 -8.658 -13.833 1.00 95.12 92 SER A CA 1
ATOM 771 C C . SER A 1 92 ? 10.034 -7.191 -13.394 1.00 95.12 92 SER A C 1
ATOM 773 O O . SER A 1 92 ? 11.107 -6.618 -13.209 1.00 95.12 92 SER A O 1
ATOM 775 N N . ALA A 1 93 ? 8.873 -6.575 -13.151 1.00 93.44 93 ALA A N 1
ATOM 776 C CA . ALA A 1 93 ? 8.796 -5.212 -12.629 1.00 93.44 93 ALA A CA 1
ATOM 777 C C . ALA A 1 93 ? 9.397 -5.092 -11.217 1.00 93.44 93 ALA A C 1
ATOM 779 O O . ALA A 1 93 ? 10.146 -4.152 -10.951 1.00 93.44 93 ALA A O 1
ATOM 780 N N . ARG A 1 94 ? 9.131 -6.062 -10.331 1.00 95.38 94 ARG A N 1
ATOM 781 C CA . ARG A 1 94 ? 9.760 -6.130 -9.000 1.00 95.38 94 ARG A CA 1
ATOM 782 C C . ARG A 1 94 ? 11.270 -6.308 -9.112 1.00 95.38 94 ARG A C 1
ATOM 784 O O . ARG A 1 94 ? 12.009 -5.576 -8.462 1.00 95.38 94 ARG A O 1
ATOM 791 N N . ARG A 1 95 ? 11.735 -7.214 -9.977 1.00 96.31 95 ARG A N 1
ATOM 792 C CA . ARG A 1 95 ? 13.167 -7.436 -10.217 1.00 96.31 95 ARG A CA 1
ATOM 793 C C . ARG A 1 95 ? 13.851 -6.174 -10.738 1.00 96.31 95 ARG A C 1
ATOM 795 O O . ARG A 1 95 ? 14.924 -5.851 -10.251 1.00 96.31 95 ARG A O 1
ATOM 802 N N . LYS A 1 96 ? 13.219 -5.414 -11.641 1.00 96.75 96 LYS A N 1
ATOM 803 C CA . LYS A 1 96 ? 13.741 -4.111 -12.089 1.00 96.75 96 LYS A CA 1
ATOM 804 C C . LYS A 1 96 ? 13.973 -3.158 -10.912 1.00 96.75 96 LYS A C 1
ATOM 806 O O . LYS A 1 96 ? 14.995 -2.484 -10.881 1.00 96.75 96 LYS A O 1
ATOM 811 N N . ASN A 1 97 ? 13.041 -3.096 -9.959 1.00 95.62 97 ASN A N 1
ATOM 812 C CA . ASN A 1 97 ? 13.189 -2.234 -8.785 1.00 95.62 97 ASN A CA 1
ATOM 813 C C . ASN A 1 97 ? 14.343 -2.696 -7.888 1.00 95.62 97 ASN A C 1
ATOM 815 O O . ASN A 1 97 ? 15.120 -1.864 -7.444 1.00 95.62 97 ASN A O 1
ATOM 819 N N . VAL A 1 98 ? 14.506 -4.007 -7.686 1.00 97.00 98 VAL A N 1
ATOM 820 C CA . VAL A 1 98 ? 15.674 -4.554 -6.972 1.00 97.00 98 VAL A CA 1
ATOM 821 C C . VAL A 1 98 ? 16.970 -4.143 -7.671 1.00 97.00 98 VAL A C 1
ATOM 823 O O . VAL A 1 98 ? 17.857 -3.594 -7.035 1.00 97.00 98 VAL A O 1
ATOM 826 N N . LEU A 1 99 ? 17.052 -4.314 -8.993 1.00 96.31 99 LEU A N 1
ATOM 827 C CA . LEU A 1 99 ? 18.229 -3.906 -9.767 1.00 96.31 99 LEU A CA 1
ATOM 828 C C . LEU A 1 99 ? 18.491 -2.395 -9.690 1.00 96.31 99 LEU A C 1
ATOM 830 O O . LEU A 1 99 ? 19.640 -1.979 -9.716 1.00 96.31 99 LEU A O 1
ATOM 834 N N . TYR A 1 100 ? 17.454 -1.564 -9.586 1.00 96.31 100 TYR A N 1
ATOM 835 C CA . TYR A 1 100 ? 17.630 -0.125 -9.383 1.00 96.31 100 TYR A CA 1
ATOM 836 C C . TYR A 1 100 ? 18.317 0.188 -8.045 1.00 96.31 100 TYR A C 1
ATOM 838 O O . TYR A 1 100 ? 19.193 1.046 -8.008 1.00 96.31 100 TYR A O 1
ATOM 846 N N . HIS A 1 101 ? 17.957 -0.522 -6.972 1.00 95.69 101 HIS A N 1
ATOM 847 C CA . HIS A 1 101 ? 18.619 -0.376 -5.673 1.00 95.69 101 HIS A CA 1
ATOM 848 C C . HIS A 1 101 ? 20.073 -0.849 -5.729 1.00 95.69 101 HIS A C 1
ATOM 850 O O . HIS A 1 101 ? 20.961 -0.056 -5.439 1.00 95.69 101 HIS A O 1
ATOM 856 N N . LEU A 1 102 ? 20.313 -2.053 -6.256 1.00 94.94 102 LEU A N 1
ATOM 857 C CA . LEU A 1 102 ? 21.665 -2.603 -6.418 1.00 94.94 102 LEU A CA 1
ATOM 858 C C . LEU A 1 102 ? 22.563 -1.704 -7.284 1.00 94.94 102 LEU A C 1
ATOM 860 O O . LEU A 1 102 ? 23.754 -1.568 -7.029 1.00 94.94 102 LEU A O 1
ATOM 864 N N . LYS A 1 103 ? 21.997 -1.052 -8.311 1.00 96.56 103 LYS A N 1
ATOM 865 C CA . LYS A 1 103 ? 22.718 -0.069 -9.134 1.00 96.56 103 LYS A CA 1
ATOM 866 C C . LYS A 1 103 ? 23.159 1.129 -8.288 1.00 96.56 103 LYS A C 1
ATOM 868 O O . LYS A 1 103 ? 24.284 1.593 -8.432 1.00 96.56 103 LYS A O 1
ATOM 873 N N . ASN A 1 104 ? 22.267 1.658 -7.453 1.00 93.62 104 ASN A N 1
ATOM 874 C CA . ASN A 1 104 ? 22.556 2.833 -6.630 1.00 93.62 104 ASN A CA 1
ATOM 875 C C . ASN A 1 104 ? 23.535 2.521 -5.491 1.00 93.62 104 ASN A C 1
ATOM 877 O O . ASN A 1 104 ? 24.281 3.404 -5.085 1.00 93.62 104 ASN A O 1
ATOM 881 N N . GLU A 1 105 ? 23.551 1.277 -5.018 1.00 96.00 105 GLU A N 1
ATOM 882 C CA . GLU A 1 105 ? 24.523 0.755 -4.049 1.00 96.00 105 GLU A CA 1
ATOM 883 C C . GLU A 1 105 ? 25.885 0.435 -4.697 1.00 96.00 105 GLU A C 1
ATOM 885 O O . GLU A 1 105 ? 26.852 0.153 -3.998 1.00 96.00 105 GLU A O 1
ATOM 890 N N . GLY A 1 106 ? 25.989 0.512 -6.030 1.00 94.00 106 GLY A N 1
ATOM 891 C CA . GLY A 1 106 ? 27.219 0.235 -6.776 1.00 94.00 106 GLY A CA 1
ATOM 892 C C . GLY A 1 106 ? 27.505 -1.253 -7.002 1.00 94.00 106 GLY A C 1
ATOM 893 O O . GLY A 1 106 ? 28.539 -1.588 -7.574 1.00 94.00 106 GLY A O 1
ATOM 894 N N . GLU A 1 107 ? 26.592 -2.148 -6.616 1.00 95.88 107 GLU A N 1
ATOM 895 C CA . GLU A 1 107 ? 26.757 -3.601 -6.755 1.00 95.88 107 GLU A CA 1
ATOM 896 C C . GLU A 1 107 ? 26.616 -4.093 -8.203 1.00 95.88 107 GLU A C 1
ATOM 898 O O . GLU A 1 107 ? 27.124 -5.154 -8.565 1.00 95.88 107 GLU A O 1
ATOM 903 N N . ILE A 1 108 ? 25.926 -3.332 -9.059 1.00 96.00 108 ILE A N 1
ATOM 904 C CA . ILE A 1 108 ? 25.791 -3.639 -10.488 1.00 96.00 108 ILE A CA 1
ATOM 905 C C . ILE A 1 108 ? 26.060 -2.411 -11.354 1.00 96.00 108 ILE A C 1
ATOM 907 O O . ILE A 1 108 ? 25.810 -1.271 -10.965 1.00 96.00 108 ILE A O 1
ATOM 911 N N . SER A 1 109 ? 26.493 -2.647 -12.593 1.00 96.25 109 SER A N 1
ATOM 912 C CA . SER A 1 109 ? 26.719 -1.564 -13.546 1.00 96.25 109 SER A CA 1
ATOM 913 C C . SER A 1 109 ? 25.414 -0.920 -14.023 1.00 96.25 109 SER A C 1
ATOM 915 O O . SER A 1 109 ? 24.385 -1.578 -14.230 1.00 96.25 109 SER A O 1
ATOM 917 N N . THR A 1 110 ? 25.481 0.383 -14.306 1.00 95.69 110 THR A N 1
ATOM 918 C CA . THR A 1 110 ? 24.388 1.127 -14.947 1.00 95.69 110 THR A CA 1
ATOM 919 C C . THR A 1 110 ? 23.947 0.472 -16.258 1.00 95.69 110 THR A C 1
ATOM 921 O O . THR A 1 110 ? 22.748 0.309 -16.482 1.00 95.69 110 THR A O 1
ATOM 924 N N . GLY A 1 111 ? 24.900 0.017 -17.081 1.00 96.88 111 GLY A N 1
ATOM 925 C CA . GLY A 1 111 ? 24.609 -0.629 -18.364 1.00 96.88 111 GLY A CA 1
ATOM 926 C C . GLY A 1 111 ? 23.820 -1.934 -18.222 1.00 96.88 111 GLY A C 1
ATOM 927 O O . GLY A 1 111 ? 22.920 -2.204 -19.020 1.00 96.88 111 GLY A O 1
ATOM 928 N N . TYR A 1 112 ? 24.079 -2.724 -17.173 1.00 96.19 112 TYR A N 1
ATOM 929 C CA . TYR A 1 112 ? 23.298 -3.931 -16.895 1.00 96.19 112 TYR A CA 1
ATOM 930 C C . TYR A 1 112 ? 21.838 -3.592 -16.559 1.00 96.19 112 TYR A C 1
ATOM 932 O O . TYR A 1 112 ? 20.910 -4.174 -17.134 1.00 96.19 112 TYR A O 1
ATOM 940 N N . TYR A 1 113 ? 21.620 -2.611 -15.676 1.00 97.44 113 TYR A N 1
ATOM 941 C CA . TYR A 1 113 ? 20.277 -2.136 -15.333 1.00 97.44 113 TYR A CA 1
ATOM 942 C C . TYR A 1 113 ? 19.528 -1.597 -16.561 1.00 97.44 113 TYR A C 1
ATOM 944 O O . TYR A 1 113 ? 18.360 -1.931 -16.778 1.00 97.44 113 TYR A O 1
ATOM 952 N N . GLU A 1 114 ? 20.190 -0.787 -17.388 1.00 97.12 114 GLU A N 1
ATOM 953 C CA . GLU A 1 114 ? 19.595 -0.198 -18.590 1.00 97.12 114 GLU A CA 1
ATOM 954 C C . GLU A 1 114 ? 19.210 -1.259 -19.618 1.00 97.12 114 GLU A C 1
ATOM 956 O O . GLU A 1 114 ? 18.092 -1.221 -20.143 1.00 97.12 114 GLU A O 1
ATOM 961 N N . LYS A 1 115 ? 20.071 -2.261 -19.831 1.00 97.56 115 LYS A N 1
ATOM 962 C CA . LYS A 1 115 ? 19.776 -3.408 -20.697 1.00 97.56 115 LYS A CA 1
ATOM 963 C C . LYS A 1 115 ? 18.533 -4.156 -20.214 1.00 97.56 115 LYS A C 1
ATOM 965 O O . LYS A 1 115 ? 17.619 -4.397 -21.007 1.00 97.56 115 LYS A O 1
ATOM 970 N N . TYR A 1 116 ? 18.455 -4.466 -18.918 1.00 97.44 116 TYR A N 1
ATOM 971 C CA . TYR A 1 116 ? 17.286 -5.127 -18.329 1.00 97.44 116 TYR A CA 1
ATOM 972 C C . TYR A 1 116 ? 16.013 -4.278 -18.477 1.00 97.44 116 TYR A C 1
ATOM 974 O O . TYR A 1 116 ? 14.971 -4.764 -18.923 1.00 97.44 116 TYR A O 1
ATOM 982 N N . SER A 1 117 ? 16.100 -2.986 -18.157 1.00 96.31 117 SER A N 1
ATOM 983 C CA . SER A 1 117 ? 14.995 -2.029 -18.271 1.00 96.31 117 SER A CA 1
ATOM 984 C C . SER A 1 117 ? 14.484 -1.915 -19.713 1.00 96.31 117 SER A C 1
ATOM 986 O O . SER A 1 117 ? 13.273 -1.913 -19.945 1.00 96.31 117 SER A O 1
ATOM 988 N N . GLY A 1 118 ? 15.389 -1.886 -20.695 1.00 96.88 118 GLY A N 1
ATOM 989 C CA . GLY A 1 118 ? 15.060 -1.862 -22.120 1.00 96.88 118 GLY A CA 1
ATOM 990 C C . GLY A 1 118 ? 14.350 -3.130 -22.600 1.00 96.88 118 GLY A C 1
ATOM 991 O O . GLY A 1 118 ? 13.363 -3.041 -23.332 1.00 96.88 118 GLY A O 1
ATOM 992 N N . ILE A 1 119 ? 14.796 -4.312 -22.158 1.00 96.31 119 ILE A N 1
ATOM 993 C CA . ILE A 1 119 ? 14.112 -5.586 -22.444 1.00 96.31 119 ILE A CA 1
ATOM 994 C C . ILE A 1 119 ? 12.693 -5.557 -21.874 1.00 96.31 119 ILE A C 1
ATOM 996 O O . ILE A 1 119 ? 11.736 -5.775 -22.616 1.00 96.31 119 ILE A O 1
ATOM 1000 N N . LEU A 1 120 ? 12.537 -5.204 -20.596 1.00 95.56 120 LEU A N 1
ATOM 1001 C CA . LEU A 1 120 ? 11.224 -5.166 -19.956 1.00 95.56 120 LEU A CA 1
ATOM 1002 C C . LEU A 1 120 ? 10.268 -4.188 -20.657 1.00 95.56 120 LEU A C 1
ATOM 1004 O 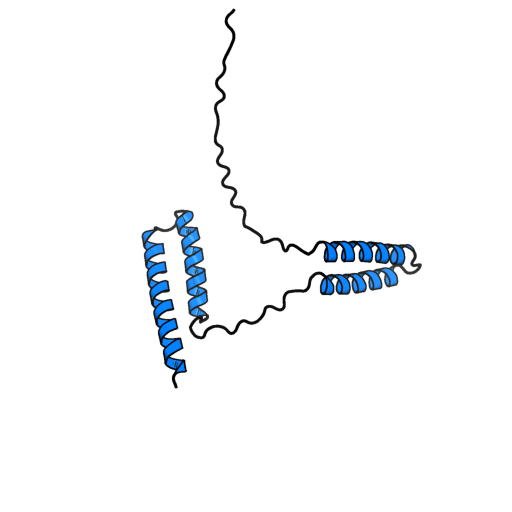O . LEU A 1 120 ? 9.104 -4.517 -20.866 1.00 95.56 120 LEU A O 1
ATOM 1008 N N . LYS A 1 121 ? 10.749 -3.011 -21.080 1.00 96.00 121 LYS A N 1
ATOM 1009 C CA . LYS A 1 121 ? 9.939 -2.050 -21.851 1.00 96.00 121 LYS A CA 1
ATOM 1010 C C . LYS A 1 121 ? 9.418 -2.650 -23.159 1.00 96.00 121 LYS A C 1
ATOM 1012 O O . LYS A 1 121 ? 8.242 -2.467 -23.471 1.00 96.00 121 LYS A O 1
ATOM 1017 N N . ARG A 1 122 ? 10.263 -3.369 -23.908 1.00 95.94 122 ARG A N 1
ATOM 1018 C CA . ARG A 1 122 ? 9.863 -4.034 -25.161 1.00 95.94 122 ARG A CA 1
ATOM 1019 C C . ARG A 1 122 ? 8.818 -5.118 -24.911 1.00 95.94 122 ARG A C 1
ATOM 1021 O O . ARG A 1 122 ? 7.793 -5.126 -25.583 1.00 95.94 122 ARG A O 1
ATOM 1028 N N . VAL A 1 123 ? 9.033 -5.954 -23.897 1.00 93.06 123 VAL A N 1
ATOM 1029 C CA . VAL A 1 123 ? 8.107 -7.034 -23.520 1.00 93.06 123 VAL A CA 1
ATOM 1030 C C . VAL A 1 123 ? 6.746 -6.480 -23.082 1.00 93.06 123 VAL A C 1
ATOM 1032 O O . VAL A 1 123 ? 5.714 -6.952 -23.548 1.00 93.06 123 VAL A O 1
ATOM 1035 N N . VAL A 1 124 ? 6.717 -5.421 -22.264 1.00 93.00 124 VAL A N 1
ATOM 1036 C CA . VAL A 1 124 ? 5.465 -4.741 -21.877 1.00 93.00 124 VAL A CA 1
ATOM 1037 C C . VAL A 1 124 ? 4.742 -4.168 -23.095 1.00 93.00 124 VAL A C 1
ATOM 1039 O O . VAL A 1 124 ? 3.517 -4.243 -23.167 1.00 93.00 124 VAL A O 1
ATOM 1042 N N . ARG A 1 125 ? 5.473 -3.569 -24.044 1.00 93.25 125 ARG A N 1
ATOM 1043 C CA . ARG A 1 125 ? 4.876 -2.998 -25.258 1.00 93.25 125 ARG A CA 1
ATOM 1044 C C . ARG A 1 125 ? 4.238 -4.085 -26.123 1.00 93.25 125 ARG A C 1
ATOM 1046 O O . ARG A 1 125 ? 3.091 -3.917 -26.516 1.00 93.25 125 ARG A O 1
ATOM 1053 N N . ALA A 1 126 ? 4.945 -5.190 -26.349 1.00 91.94 126 ALA A N 1
ATOM 1054 C CA . ALA A 1 126 ? 4.430 -6.332 -27.100 1.00 91.94 126 ALA A CA 1
ATOM 1055 C C . ALA A 1 126 ? 3.190 -6.944 -26.428 1.00 91.94 126 ALA A C 1
ATOM 1057 O O . ALA A 1 126 ? 2.164 -7.121 -27.074 1.00 91.94 126 ALA A O 1
ATOM 1058 N N . ALA A 1 127 ? 3.238 -7.169 -25.110 1.00 90.44 127 ALA A N 1
ATOM 1059 C CA . ALA A 1 127 ? 2.106 -7.718 -24.363 1.00 90.44 127 ALA A CA 1
ATOM 1060 C C . ALA A 1 127 ? 0.860 -6.820 -24.433 1.00 90.44 127 ALA A C 1
ATOM 1062 O O . ALA A 1 127 ? -0.262 -7.315 -24.506 1.00 90.44 127 ALA A O 1
ATOM 1063 N N . LYS A 1 128 ? 1.046 -5.493 -24.422 1.00 90.44 128 LYS A N 1
ATOM 1064 C CA . LYS A 1 128 ? -0.055 -4.536 -24.579 1.00 90.44 128 LYS A CA 1
ATOM 1065 C C . LYS A 1 128 ? -0.702 -4.623 -25.959 1.00 90.44 128 LYS A C 1
ATOM 1067 O O . LYS A 1 128 ? -1.926 -4.661 -26.004 1.00 90.44 128 LYS A O 1
ATOM 1072 N N . LEU A 1 129 ? 0.101 -4.673 -27.026 1.00 90.56 129 LEU A N 1
ATOM 1073 C CA . LEU A 1 129 ? -0.386 -4.789 -28.407 1.00 90.56 129 LEU A CA 1
ATOM 1074 C C . LEU A 1 129 ? -1.187 -6.080 -28.608 1.00 90.56 129 LEU A C 1
ATOM 1076 O O . LEU A 1 129 ? -2.344 -6.025 -29.013 1.00 90.56 129 LEU A O 1
ATOM 1080 N N . LEU A 1 130 ? -0.631 -7.213 -28.174 1.00 87.31 130 LEU A N 1
ATOM 1081 C CA . LEU A 1 130 ? -1.317 -8.503 -28.250 1.00 87.31 130 LEU A CA 1
ATOM 1082 C C . LEU A 1 130 ? -2.649 -8.485 -27.483 1.00 87.31 130 LEU A C 1
ATOM 1084 O O . LEU A 1 130 ? -3.668 -8.958 -27.967 1.00 87.31 130 LEU A O 1
ATOM 1088 N N . SER A 1 131 ? -2.673 -7.880 -26.289 1.00 84.38 131 SER A N 1
ATOM 1089 C CA . SER A 1 131 ? -3.907 -7.788 -25.497 1.00 84.38 131 SER A CA 1
ATOM 1090 C C . SER A 1 131 ? -4.981 -6.871 -26.093 1.00 84.38 131 SER A C 1
ATOM 1092 O O . SER A 1 131 ? -6.139 -6.980 -25.695 1.00 84.38 131 SER A O 1
ATOM 1094 N N . SER A 1 132 ? -4.608 -5.939 -26.978 1.00 79.38 132 SER A N 1
ATOM 1095 C CA . SER A 1 132 ? -5.571 -5.115 -27.717 1.00 79.38 132 SER A CA 1
ATOM 1096 C C . SER A 1 132 ? -6.095 -5.806 -28.971 1.00 79.38 132 SER A C 1
ATOM 1098 O O . SER A 1 132 ? -7.256 -5.604 -29.298 1.00 79.38 132 SER A O 1
ATOM 1100 N N . GLU A 1 133 ? -5.278 -6.630 -29.630 1.00 71.06 133 GLU A N 1
ATOM 1101 C CA . GLU A 1 133 ? -5.677 -7.395 -30.821 1.00 71.06 133 GLU A CA 1
ATOM 1102 C C . GLU A 1 133 ? -6.684 -8.500 -30.471 1.00 71.06 133 GLU A C 1
ATOM 1104 O O . GLU A 1 133 ? -7.700 -8.625 -31.137 1.00 71.06 133 GLU A O 1
ATOM 1109 N N . VAL A 1 134 ? -6.497 -9.196 -29.342 1.00 60.53 134 VAL A N 1
ATOM 1110 C CA . VAL A 1 134 ? -7.405 -10.260 -28.849 1.00 60.53 134 VAL A CA 1
ATOM 1111 C C . VAL A 1 134 ? -8.808 -9.748 -28.451 1.00 60.53 134 VAL A C 1
ATOM 1113 O O . VAL A 1 134 ? -9.680 -10.531 -28.104 1.00 60.53 134 VAL A O 1
ATOM 1116 N N . ARG A 1 135 ? -9.050 -8.430 -28.454 1.00 56.53 135 ARG A N 1
ATOM 1117 C CA . ARG A 1 135 ? -10.354 -7.831 -28.100 1.00 56.53 135 ARG A CA 1
ATOM 1118 C C . ARG A 1 135 ? -11.223 -7.467 -29.308 1.00 56.53 135 ARG A C 1
ATOM 1120 O O . ARG A 1 135 ? -12.281 -6.878 -29.103 1.00 56.53 135 ARG A O 1
ATOM 1127 N N . LEU A 1 136 ? -10.746 -7.724 -30.525 1.00 51.94 136 LEU A N 1
ATOM 1128 C CA . LEU A 1 136 ? -11.452 -7.416 -31.773 1.00 51.94 136 LEU A CA 1
ATOM 1129 C C . LEU A 1 136 ? -12.139 -8.638 -32.410 1.00 51.94 136 LEU A C 1
ATOM 1131 O O . LEU A 1 136 ? -12.776 -8.467 -33.447 1.00 51.94 136 LEU A O 1
ATOM 1135 N N . ASP A 1 137 ? -12.053 -9.802 -31.764 1.00 41.59 137 ASP A N 1
ATOM 1136 C CA . ASP A 1 137 ? -12.823 -11.019 -32.062 1.00 41.59 137 ASP A CA 1
ATOM 1137 C C . ASP A 1 137 ? -13.905 -11.239 -30.987 1.00 41.59 137 ASP A C 1
ATOM 1139 O O . ASP A 1 137 ? -14.970 -11.807 -31.320 1.00 41.59 137 ASP A O 1
#

Secondary structure (DSSP, 8-state):
-----PPP-----------------PPPHHHHHHHHHHHHHHHHHHHT-S-HHHHHHHHHHHHHHHHHHHS-----------TT--HHHHHHHHHHHHHHHHHHTTSS-HHHHHHHHHHHHHHHHHHHHHHHHTT--

Radius of gyration: 28.62 Å; chains: 1; bounding box: 65×57×72 Å

pLDDT: mean 76.99, std 19.52, range [36.25, 97.56]

Foldseek 3Di:
DDDDDDDDDPPPPPPPPPPPPPVPDDFPPVLVVVVVVLVVVLVVQCVPDPDNVVSVVVSVVSVVVSCCVRPVPPPPPPDPPQQLCDPVLVVLVVVLVVVVVCCVVVVDPPVVSVVSVVVSVVSSVVSVVVSVVVVVD

Organism: NCBI:txid559131

Sequence (137 aa):
MWTMLSKPSKTKETATKDTKRNKMRIFPTSKLDYLRDQLRNIWSEITNSKDVNRAYGRFIDKMKTLIEEILTFKTIQQHDMKPWNTQAMRISARRKNVLYHLKNEGEISTGYYEKYSGILKRVVRAAKLLSSEVRLD